Protein AF-A0A7Y2A211-F1 (afdb_monomer_lite)

Sequence (136 aa):
MKQYPAKILIAWGEAIKGNNKIEHWLMENGYRELIAFNFALANYNKARKWLVENNFPEWLACAQFIDHDQKAGEWLKTHKFDVLIRLAQMARRNKTAELWLQHHGQREFIVIGHLLADYVDQLEFDQGDIHRSPFK

Radius of gyration: 14.84 Å; chains: 1; bounding box: 35×34×46 Å

Secondary structure (DSSP, 8-state):
-----HHHHHHHHHHHTT-HHHHHHHHHTT-HHHHHHHHHHTT-HHHHHHHHHTT-HHHHHHHHHHTT-HHHHHHHHHTT-HHHHHHHHHHTT-HHHHHHHHHTT-HHHHHHHHHHHHHHHHHHHHHHHHTT----

Foldseek 3Di:
DDDDDLVLLVLLLVVLVPPVVSLVVCCVVPNVLSNLLSVVLLVPVVSLVVCVVVVNVLSNLLSVVLVVPVVSLVVCVVVVVLLSNLLSCLLVVNPVSLVVCVVVVVVSSNSSSPSSVVSSVVSVVVVVVVVVDDDD

pLDDT: mean 93.29, std 10.9, range [40.94, 98.44]

Structure (mmCIF, N/CA/C/O backbone):
data_AF-A0A7Y2A211-F1
#
_entry.id   AF-A0A7Y2A211-F1
#
loop_
_atom_site.group_PDB
_atom_site.id
_atom_site.type_symbol
_atom_site.label_atom_id
_atom_site.label_alt_id
_atom_site.label_comp_id
_atom_site.label_asym_id
_atom_site.label_entity_id
_atom_site.label_seq_id
_atom_site.pdbx_PDB_ins_code
_atom_site.Cartn_x
_atom_site.Cartn_y
_atom_site.Cartn_z
_atom_site.occupancy
_atom_site.B_iso_or_equiv
_atom_site.auth_seq_id
_atom_site.auth_comp_id
_atom_site.auth_asym_id
_atom_site.auth_atom_id
_atom_site.pdbx_PDB_model_num
ATOM 1 N N . MET A 1 1 ? 0.247 9.972 7.346 1.00 76.88 1 MET A N 1
ATOM 2 C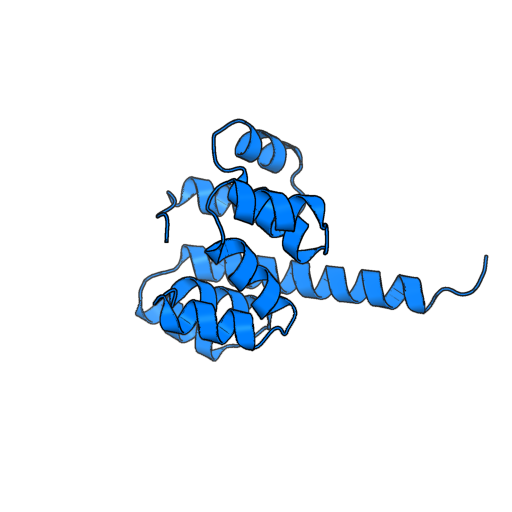 CA . MET A 1 1 ? -0.604 8.870 6.844 1.00 76.88 1 MET A CA 1
ATOM 3 C C . MET A 1 1 ? -1.712 8.618 7.851 1.00 76.88 1 MET A C 1
ATOM 5 O O . MET A 1 1 ? -1.427 8.666 9.046 1.00 76.88 1 MET A O 1
ATOM 9 N N . LYS A 1 2 ? -2.944 8.366 7.393 1.00 84.12 2 LYS A N 1
ATOM 10 C CA . LYS A 1 2 ? -4.052 7.927 8.256 1.00 84.12 2 LYS A CA 1
ATOM 11 C C . LYS A 1 2 ? -3.648 6.660 9.020 1.00 84.12 2 LYS A C 1
ATOM 13 O O . LYS A 1 2 ? -3.066 5.748 8.435 1.00 84.12 2 LYS A O 1
ATOM 18 N N . GLN A 1 3 ? -3.929 6.619 10.320 1.00 87.75 3 GLN A N 1
ATOM 19 C CA . GLN A 1 3 ? -3.758 5.404 11.116 1.00 87.75 3 GLN A CA 1
ATOM 20 C C . GLN A 1 3 ? -5.011 4.543 10.984 1.00 87.75 3 GLN A C 1
ATOM 22 O O . GLN A 1 3 ? -6.130 5.046 11.105 1.00 87.75 3 GLN A O 1
ATOM 27 N N . TYR A 1 4 ? -4.820 3.249 10.747 1.00 92.69 4 TYR A N 1
ATOM 28 C CA . TYR A 1 4 ? -5.913 2.293 10.626 1.00 92.69 4 TYR A CA 1
ATOM 29 C C . TYR A 1 4 ? -5.932 1.373 11.843 1.00 92.69 4 TYR A C 1
ATOM 31 O O . TYR A 1 4 ? -4.875 0.901 12.262 1.00 92.69 4 TYR A O 1
ATOM 39 N N . PRO A 1 5 ? -7.113 1.066 12.401 1.00 94.75 5 PRO A N 1
ATOM 40 C CA . PRO A 1 5 ? -7.232 0.008 13.393 1.00 94.75 5 PRO A CA 1
ATOM 41 C C . PRO A 1 5 ? -6.773 -1.334 12.809 1.00 94.75 5 PRO A C 1
ATOM 43 O O . PRO A 1 5 ? -7.087 -1.639 11.658 1.00 94.75 5 PRO A O 1
ATOM 46 N N . ALA A 1 6 ? -6.129 -2.182 13.615 1.00 93.31 6 ALA A N 1
ATOM 47 C CA . ALA A 1 6 ? -5.627 -3.486 13.165 1.00 93.31 6 ALA A CA 1
ATOM 48 C C . ALA A 1 6 ? -6.703 -4.345 12.470 1.00 93.31 6 ALA A C 1
ATOM 50 O O . ALA A 1 6 ? -6.454 -4.922 11.417 1.00 93.31 6 ALA A O 1
ATOM 51 N N . LYS A 1 7 ? -7.942 -4.346 12.985 1.00 95.69 7 LYS A N 1
ATOM 52 C CA . LYS A 1 7 ? -9.085 -5.044 12.362 1.00 95.69 7 LYS A CA 1
ATOM 53 C C . LYS A 1 7 ? -9.371 -4.600 10.921 1.00 95.69 7 LYS A C 1
ATOM 55 O O . LYS A 1 7 ? -9.806 -5.412 10.114 1.00 95.69 7 LYS A O 1
ATOM 60 N N . ILE A 1 8 ? -9.123 -3.329 10.600 1.00 97.62 8 ILE A N 1
ATOM 61 C CA . ILE A 1 8 ? -9.325 -2.780 9.256 1.00 97.62 8 ILE A CA 1
ATOM 62 C C . ILE A 1 8 ? -8.201 -3.224 8.328 1.00 97.62 8 ILE A C 1
ATOM 64 O O . ILE A 1 8 ? -8.474 -3.586 7.192 1.00 97.62 8 ILE A O 1
ATOM 68 N N . LEU A 1 9 ? -6.960 -3.266 8.816 1.00 96.06 9 LEU A N 1
ATOM 69 C CA . LEU A 1 9 ? -5.837 -3.798 8.042 1.00 96.06 9 LEU A CA 1
ATOM 70 C C . LEU A 1 9 ? -6.004 -5.301 7.775 1.00 96.06 9 LEU A C 1
ATOM 72 O O . LEU A 1 9 ? -5.751 -5.749 6.666 1.00 96.06 9 LEU A O 1
ATOM 76 N N . ILE A 1 10 ? -6.524 -6.067 8.738 1.00 96.06 10 ILE A N 1
ATOM 77 C CA . ILE A 1 10 ? -6.876 -7.483 8.534 1.00 96.06 10 ILE A CA 1
ATOM 78 C C . ILE A 1 10 ? -7.971 -7.624 7.469 1.00 96.06 10 ILE A C 1
ATOM 80 O O . ILE A 1 10 ? -7.826 -8.414 6.540 1.00 96.06 10 ILE A O 1
ATOM 84 N N . ALA A 1 11 ? -9.048 -6.838 7.573 1.00 97.75 11 ALA A N 1
ATOM 85 C CA . ALA A 1 11 ? -10.115 -6.835 6.575 1.00 97.75 11 ALA A CA 1
ATOM 86 C C . ALA A 1 11 ? -9.586 -6.460 5.181 1.00 97.75 11 ALA A C 1
ATOM 88 O O . ALA A 1 11 ? -9.941 -7.083 4.185 1.00 97.75 11 ALA A O 1
ATOM 89 N N . TRP A 1 12 ? -8.690 -5.479 5.099 1.00 98.44 12 TRP A N 1
ATOM 90 C CA . TRP A 1 12 ? -8.067 -5.104 3.837 1.00 98.44 12 TRP A CA 1
ATOM 91 C C . TRP A 1 12 ? -7.185 -6.223 3.274 1.00 98.44 12 TRP A C 1
ATOM 93 O O . TRP A 1 12 ? -7.254 -6.492 2.079 1.00 98.44 12 TRP A O 1
ATOM 103 N N . GLY A 1 13 ? -6.450 -6.945 4.123 1.00 97.69 13 GLY A N 1
ATOM 104 C CA . GLY A 1 13 ? -5.733 -8.157 3.728 1.00 97.69 13 GLY A CA 1
ATOM 105 C C . GLY A 1 13 ? -6.646 -9.216 3.099 1.00 97.69 13 GLY A C 1
ATOM 106 O O . GLY A 1 13 ? -6.310 -9.789 2.065 1.00 97.69 13 GLY A O 1
ATOM 107 N N . GLU A 1 14 ? -7.838 -9.432 3.658 1.00 97.94 14 GLU A N 1
ATOM 108 C CA . GLU A 1 14 ? -8.838 -10.328 3.062 1.00 97.94 14 GLU A CA 1
ATOM 109 C C . GLU A 1 14 ? -9.358 -9.813 1.712 1.00 97.94 14 GLU A C 1
ATOM 111 O O . GLU A 1 14 ? -9.549 -10.602 0.788 1.00 97.94 14 GLU A O 1
ATOM 116 N N . ALA A 1 15 ? -9.540 -8.499 1.561 1.00 97.81 15 ALA A N 1
ATOM 117 C CA . ALA A 1 15 ? -9.917 -7.904 0.281 1.00 97.81 15 ALA A CA 1
ATOM 118 C C . ALA A 1 15 ? -8.811 -8.060 -0.781 1.00 97.81 15 ALA A C 1
ATOM 120 O O . ALA A 1 15 ? -9.118 -8.409 -1.914 1.00 97.81 15 ALA A O 1
ATOM 121 N N . ILE A 1 16 ? -7.530 -7.889 -0.421 1.00 97.69 16 ILE A N 1
ATOM 122 C CA . ILE A 1 16 ? -6.386 -8.139 -1.326 1.00 97.69 16 ILE A CA 1
ATOM 123 C C . ILE A 1 16 ? -6.396 -9.590 -1.832 1.00 97.69 16 ILE A C 1
ATOM 125 O O . ILE A 1 16 ? -6.125 -9.842 -3.001 1.00 97.69 16 ILE A O 1
ATOM 129 N N . LYS A 1 17 ? -6.784 -10.546 -0.980 1.00 96.50 17 LYS A N 1
ATOM 130 C CA . LYS A 1 17 ? -6.940 -11.965 -1.341 1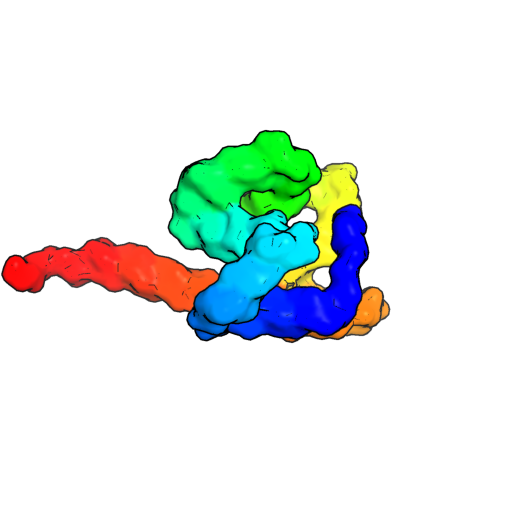.00 96.50 17 LYS A CA 1
ATOM 131 C C . LYS A 1 17 ? -8.194 -12.273 -2.180 1.00 96.50 17 LYS A C 1
ATOM 133 O O . LYS A 1 17 ? -8.469 -13.443 -2.438 1.00 96.50 17 LYS A O 1
ATOM 138 N N . GLY A 1 18 ? -8.979 -11.267 -2.572 1.00 94.88 18 GLY A N 1
ATOM 139 C CA . GLY A 1 18 ? -10.175 -11.429 -3.406 1.00 94.88 18 GLY A CA 1
ATOM 140 C C . GLY A 1 18 ? -11.480 -11.674 -2.638 1.00 94.88 18 GLY A C 1
ATOM 141 O O . GLY A 1 18 ? -12.452 -12.174 -3.207 1.00 94.88 18 GLY A O 1
ATOM 142 N N . ASN A 1 19 ? -11.550 -11.350 -1.341 1.00 97.62 19 ASN A N 1
ATOM 143 C CA . ASN A 1 19 ? -12.800 -11.455 -0.584 1.00 97.62 19 ASN A CA 1
ATOM 144 C C . ASN A 1 19 ? -13.752 -10.282 -0.891 1.00 97.62 19 ASN A C 1
ATOM 146 O O . ASN A 1 19 ? -13.810 -9.294 -0.155 1.00 97.62 19 ASN A O 1
ATOM 150 N N . ASN A 1 20 ? -14.564 -10.435 -1.940 1.00 95.94 20 ASN A N 1
ATOM 151 C CA . ASN A 1 20 ? -15.497 -9.406 -2.421 1.00 95.94 20 ASN A CA 1
ATOM 152 C C . ASN A 1 20 ? -16.501 -8.918 -1.360 1.00 95.94 20 ASN A C 1
ATOM 154 O O . ASN A 1 20 ? -16.927 -7.765 -1.393 1.00 95.94 20 ASN A O 1
ATOM 158 N N . LYS A 1 21 ? -16.892 -9.770 -0.398 1.00 97.81 21 LYS A N 1
ATOM 159 C CA . LYS A 1 21 ? -17.806 -9.359 0.685 1.00 97.81 21 LYS A CA 1
ATOM 160 C C . LYS A 1 21 ? -17.136 -8.356 1.620 1.00 97.81 21 LYS A C 1
ATOM 162 O O . LYS A 1 21 ? -17.757 -7.369 2.005 1.00 97.81 21 LYS A O 1
ATOM 167 N N . ILE A 1 22 ? -15.876 -8.607 1.976 1.00 98.06 22 ILE A N 1
ATOM 168 C CA . ILE A 1 22 ? -15.095 -7.708 2.831 1.00 98.06 22 ILE A CA 1
ATOM 169 C C . ILE A 1 22 ? -14.679 -6.453 2.066 1.00 98.06 22 ILE A C 1
ATOM 171 O O . ILE A 1 22 ? -14.734 -5.363 2.629 1.00 98.06 22 ILE A O 1
ATOM 175 N N . GLU A 1 23 ? -14.339 -6.582 0.784 1.00 97.19 23 GLU A N 1
ATOM 176 C CA . GLU A 1 23 ? -14.102 -5.435 -0.092 1.00 97.19 23 GLU A CA 1
ATOM 177 C C . GLU A 1 23 ? -15.305 -4.484 -0.094 1.00 97.19 23 GLU A C 1
ATOM 179 O O . GLU A 1 23 ? -15.167 -3.295 0.202 1.00 97.19 23 GLU A O 1
ATOM 184 N N . HIS A 1 24 ? -16.502 -5.018 -0.355 1.00 97.44 24 HIS A N 1
ATOM 185 C CA . HIS A 1 24 ? -17.733 -4.237 -0.344 1.00 97.44 24 HIS A CA 1
ATOM 186 C C . HIS A 1 24 ? -17.983 -3.592 1.021 1.00 97.44 24 HIS A C 1
ATOM 188 O O . HIS A 1 24 ? -18.218 -2.387 1.104 1.00 97.44 24 HIS A O 1
ATOM 194 N N . TRP A 1 25 ? -17.822 -4.364 2.099 1.00 98.12 25 TRP A N 1
ATOM 195 C CA . TRP A 1 25 ? -17.961 -3.849 3.456 1.00 98.12 25 TRP A CA 1
ATOM 196 C C . TRP A 1 25 ? -17.002 -2.678 3.733 1.00 98.12 25 TRP A C 1
ATOM 198 O O . TRP A 1 25 ? -17.424 -1.657 4.273 1.00 98.12 25 TRP A O 1
ATOM 208 N N . LEU A 1 26 ? -15.733 -2.759 3.317 1.00 98.00 26 LEU A N 1
ATOM 209 C CA . LEU A 1 26 ? -14.763 -1.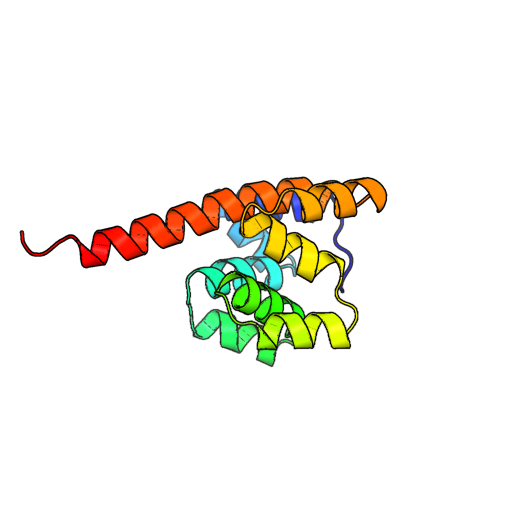665 3.473 1.00 98.00 26 LEU A CA 1
ATOM 210 C C . LEU A 1 26 ? -15.174 -0.407 2.693 1.00 98.00 26 LEU A C 1
ATOM 212 O O . LEU A 1 26 ? -15.026 0.707 3.204 1.00 98.00 26 LEU A O 1
ATOM 216 N N . MET A 1 27 ? -15.726 -0.568 1.486 1.00 95.94 27 MET A N 1
ATOM 217 C CA . MET A 1 27 ? -16.215 0.552 0.673 1.00 95.94 27 MET A CA 1
ATOM 218 C C . MET A 1 27 ? -17.416 1.274 1.294 1.00 95.94 27 MET A C 1
ATOM 220 O O . MET A 1 27 ? -17.523 2.495 1.144 1.00 95.94 27 MET A O 1
ATOM 224 N N . GLU A 1 28 ? -18.305 0.543 1.968 1.00 96.81 28 GLU A N 1
ATOM 225 C CA . GLU A 1 28 ? -19.489 1.093 2.643 1.00 96.81 28 GLU A CA 1
ATOM 226 C C . GLU A 1 28 ? -19.164 1.699 4.016 1.00 96.81 28 GLU A C 1
ATOM 228 O O . GLU A 1 28 ? -19.855 2.608 4.469 1.00 96.81 28 GLU A O 1
ATOM 233 N N . ASN A 1 29 ? -18.082 1.250 4.663 1.00 96.38 29 ASN A N 1
ATOM 234 C CA . ASN A 1 29 ? -17.723 1.639 6.033 1.00 96.38 29 ASN A CA 1
ATOM 235 C C . ASN A 1 29 ? -16.585 2.677 6.115 1.00 96.38 29 ASN A C 1
ATOM 237 O O . ASN A 1 29 ? -15.942 2.817 7.154 1.00 96.38 29 ASN A O 1
ATOM 241 N N . GLY A 1 30 ? -16.336 3.436 5.041 1.00 95.00 30 GLY A N 1
ATOM 242 C CA . GLY A 1 30 ? -15.412 4.580 5.070 1.00 95.00 30 GLY A CA 1
ATOM 243 C C . GLY A 1 30 ? -13.926 4.233 4.915 1.00 95.00 30 GLY A C 1
ATOM 244 O O . GLY A 1 30 ? -13.072 5.010 5.348 1.00 95.00 30 GLY A O 1
ATOM 245 N N . TYR A 1 31 ? -13.625 3.086 4.297 1.00 97.19 31 TYR A N 1
ATOM 246 C CA . TYR A 1 31 ? -12.267 2.629 3.970 1.00 97.19 31 TYR A CA 1
ATOM 247 C C . TYR A 1 31 ? -12.082 2.411 2.462 1.00 97.19 31 TYR A C 1
ATOM 249 O O . TYR A 1 31 ? -11.328 1.539 2.020 1.00 97.19 31 TYR A O 1
ATOM 257 N N . ARG A 1 32 ? -12.807 3.191 1.650 1.00 97.12 32 ARG A N 1
ATOM 258 C CA . ARG A 1 32 ? -12.811 3.075 0.186 1.00 97.12 32 ARG A CA 1
ATOM 259 C C . ARG A 1 32 ? -11.433 3.334 -0.422 1.00 97.12 32 ARG A C 1
ATOM 261 O O . ARG A 1 32 ? -11.125 2.756 -1.455 1.00 97.12 32 ARG A O 1
ATOM 268 N N . GLU A 1 33 ? -10.595 4.142 0.218 1.00 97.31 33 GLU A N 1
ATOM 269 C CA . GLU A 1 33 ? -9.222 4.416 -0.203 1.00 97.31 33 GLU A CA 1
ATOM 270 C C . GLU A 1 33 ? -8.352 3.156 -0.281 1.00 97.31 33 GLU A C 1
ATOM 272 O O . GLU A 1 33 ? -7.551 3.035 -1.205 1.00 97.31 33 GLU A O 1
ATOM 277 N N . LEU A 1 34 ? -8.561 2.185 0.615 1.00 97.69 34 LEU A N 1
ATOM 278 C CA . LEU A 1 34 ? -7.822 0.917 0.614 1.00 97.69 34 LEU A CA 1
ATOM 279 C C . LEU A 1 34 ? -8.207 0.051 -0.591 1.00 97.69 34 LEU A C 1
ATOM 281 O O . LEU A 1 34 ? -7.366 -0.599 -1.207 1.00 97.69 34 LEU A O 1
ATOM 285 N N . ILE A 1 35 ? -9.484 0.089 -0.971 1.00 97.94 35 ILE A N 1
ATOM 286 C CA . ILE A 1 35 ? -9.988 -0.638 -2.137 1.00 97.94 35 ILE A CA 1
ATOM 287 C C . ILE A 1 35 ? -9.601 0.081 -3.434 1.00 97.94 35 ILE A C 1
ATOM 289 O O . ILE A 1 35 ? -9.141 -0.545 -4.387 1.00 97.94 35 ILE A O 1
ATOM 293 N N . ALA A 1 36 ? -9.696 1.411 -3.461 1.00 98.06 36 ALA A N 1
ATOM 294 C CA . ALA A 1 36 ? -9.225 2.216 -4.581 1.00 98.06 36 ALA A CA 1
ATOM 295 C C . ALA A 1 36 ? -7.721 2.021 -4.825 1.00 98.06 36 ALA A C 1
ATOM 297 O O . ALA A 1 36 ? -7.296 1.995 -5.976 1.00 98.06 36 ALA A O 1
ATOM 298 N N . PHE A 1 37 ? -6.922 1.821 -3.775 1.00 98.19 37 PHE A N 1
ATOM 299 C CA . PHE A 1 37 ? -5.518 1.441 -3.900 1.00 98.19 37 PHE A CA 1
ATOM 300 C C . PHE A 1 37 ? -5.332 0.081 -4.597 1.00 98.19 37 PHE A C 1
ATOM 302 O O . PHE A 1 37 ? -4.559 0.004 -5.553 1.00 98.19 37 PHE A O 1
ATOM 309 N N . ASN A 1 38 ? -6.075 -0.964 -4.204 1.00 97.50 38 ASN A N 1
ATOM 310 C CA . ASN A 1 38 ? -6.009 -2.280 -4.863 1.00 97.50 38 ASN A CA 1
ATOM 311 C C . ASN A 1 38 ? -6.325 -2.183 -6.368 1.00 97.50 38 ASN A C 1
ATOM 313 O O . ASN A 1 38 ? -5.639 -2.783 -7.198 1.00 97.50 38 ASN A O 1
ATOM 317 N N . PHE A 1 39 ? -7.327 -1.377 -6.735 1.00 96.69 39 PHE A N 1
ATOM 318 C CA . PHE A 1 39 ? -7.653 -1.103 -8.135 1.00 96.69 39 PHE A CA 1
ATOM 319 C C . PHE A 1 39 ? -6.606 -0.213 -8.830 1.00 96.69 39 PHE A C 1
ATOM 321 O O . PHE A 1 39 ? -6.328 -0.386 -10.015 1.00 96.69 39 PHE A O 1
ATOM 328 N N . ALA A 1 40 ? -5.988 0.736 -8.128 1.00 97.62 40 ALA A N 1
ATOM 329 C CA . ALA A 1 40 ? -4.926 1.565 -8.693 1.00 97.62 40 ALA A CA 1
ATOM 330 C C . ALA A 1 40 ? -3.679 0.743 -9.072 1.00 97.62 40 ALA A C 1
ATOM 332 O O . ALA A 1 40 ? -3.053 1.060 -10.090 1.00 97.62 40 ALA A O 1
ATOM 333 N N . LEU A 1 41 ? -3.365 -0.307 -8.297 1.00 96.12 41 LEU A N 1
ATOM 334 C CA . LEU A 1 41 ? -2.324 -1.297 -8.610 1.00 96.12 41 LEU A CA 1
ATOM 335 C C . LEU A 1 41 ? -2.641 -2.082 -9.884 1.00 96.12 41 LEU A C 1
ATOM 337 O O . LEU A 1 41 ? -1.779 -2.247 -10.736 1.00 96.12 41 LEU A O 1
ATOM 341 N N . ALA A 1 42 ? -3.898 -2.477 -10.070 1.00 94.19 42 ALA A N 1
ATOM 342 C CA . ALA A 1 42 ? -4.364 -3.137 -11.289 1.00 94.19 42 ALA A CA 1
ATOM 343 C C . ALA A 1 42 ? -4.600 -2.161 -12.468 1.00 94.19 42 ALA A C 1
ATOM 345 O O . ALA A 1 42 ? -5.368 -2.452 -13.381 1.00 94.19 42 ALA A O 1
ATOM 346 N N . ASN A 1 43 ? -3.955 -0.988 -12.460 1.00 92.38 43 ASN A N 1
ATOM 347 C CA . ASN A 1 43 ? -4.004 0.015 -13.530 1.00 92.38 43 ASN A CA 1
ATOM 348 C C . ASN A 1 43 ? -5.401 0.585 -13.858 1.00 92.38 43 ASN A C 1
ATOM 350 O O . ASN A 1 43 ? -5.609 1.184 -14.918 1.00 92.38 43 ASN A O 1
ATOM 354 N N . TYR A 1 44 ? -6.368 0.506 -12.938 1.00 95.88 44 TYR A N 1
ATOM 355 C CA . TYR A 1 44 ? -7.679 1.122 -13.148 1.00 95.88 44 TYR A CA 1
ATOM 356 C C . TYR A 1 44 ? -7.608 2.649 -12.990 1.00 95.88 44 TYR A C 1
ATOM 358 O O . TYR A 1 44 ? -7.661 3.197 -11.887 1.00 95.88 44 TYR A O 1
ATOM 366 N N . ASN A 1 45 ? -7.576 3.364 -14.119 1.00 95.62 45 ASN A N 1
ATOM 367 C CA . ASN A 1 45 ? -7.485 4.832 -14.167 1.00 95.62 45 ASN A CA 1
ATOM 368 C C . ASN A 1 45 ? -8.558 5.554 -13.336 1.00 95.62 45 ASN A C 1
ATOM 370 O O . ASN A 1 45 ? -8.277 6.584 -12.724 1.00 95.62 45 ASN A O 1
ATOM 374 N N . LYS A 1 46 ? -9.780 5.007 -13.271 1.00 97.31 46 LYS A N 1
ATOM 375 C CA . LYS A 1 46 ? -10.857 5.567 -12.437 1.00 97.31 46 LYS A CA 1
ATOM 376 C C . LYS A 1 46 ? -10.490 5.562 -10.951 1.00 97.31 46 LYS A C 1
ATOM 378 O O . LYS A 1 46 ? -10.768 6.540 -10.270 1.00 97.31 46 LYS A O 1
ATOM 383 N N . ALA A 1 47 ? -9.839 4.506 -10.467 1.00 97.69 47 ALA A N 1
ATOM 384 C CA . ALA A 1 47 ? -9.408 4.406 -9.077 1.00 97.69 47 ALA A CA 1
ATOM 385 C C . ALA A 1 47 ? -8.242 5.359 -8.778 1.00 97.69 47 ALA A C 1
ATOM 387 O O . ALA A 1 47 ? -8.278 6.076 -7.781 1.00 97.69 47 ALA A O 1
ATOM 388 N N . ARG A 1 48 ? -7.263 5.454 -9.692 1.00 97.81 48 ARG A N 1
ATOM 389 C CA . ARG A 1 48 ? -6.154 6.422 -9.594 1.00 97.81 48 ARG A CA 1
ATOM 390 C C . ARG A 1 48 ? -6.670 7.861 -9.497 1.00 97.81 48 ARG A C 1
ATOM 392 O O . ARG A 1 48 ? -6.259 8.611 -8.617 1.00 97.81 48 ARG A O 1
ATOM 399 N N . LYS A 1 49 ? -7.622 8.222 -10.363 1.00 97.81 49 LYS A N 1
ATOM 400 C CA . LYS A 1 49 ? -8.284 9.530 -10.339 1.00 97.81 49 LYS A CA 1
ATOM 401 C C . LYS A 1 49 ? -9.064 9.748 -9.038 1.00 97.81 49 LYS A C 1
ATOM 403 O O . LYS A 1 49 ? -8.906 10.792 -8.412 1.00 97.81 49 LYS A O 1
ATOM 408 N N . TRP A 1 50 ? -9.831 8.747 -8.600 1.00 98.12 50 TRP A N 1
ATOM 409 C CA . TRP A 1 50 ? -10.611 8.820 -7.363 1.00 98.12 50 TRP A CA 1
ATOM 410 C C . TRP A 1 50 ? -9.732 9.104 -6.137 1.00 98.12 50 TRP A C 1
ATOM 412 O O . TRP A 1 50 ? -10.101 9.945 -5.321 1.00 98.12 50 TRP A O 1
ATOM 422 N N . LEU A 1 51 ? -8.559 8.467 -6.027 1.00 98.00 51 LEU A N 1
ATOM 423 C CA . LEU A 1 51 ? -7.614 8.704 -4.928 1.00 98.00 51 LEU A CA 1
ATOM 424 C C . LEU A 1 51 ? -7.186 10.175 -4.845 1.00 98.00 51 LEU A C 1
ATOM 426 O O . LEU A 1 51 ? -7.188 10.748 -3.762 1.00 98.00 51 LEU A O 1
ATOM 430 N N . VAL A 1 52 ? -6.876 10.813 -5.974 1.00 96.94 52 VAL A N 1
ATOM 431 C CA . VAL A 1 52 ? -6.492 12.235 -5.995 1.00 96.94 52 VAL A CA 1
ATOM 432 C C . VAL A 1 52 ? -7.677 13.130 -5.648 1.00 96.94 52 VAL A C 1
ATOM 434 O O . VAL A 1 52 ? -7.557 14.000 -4.791 1.00 96.94 52 VAL A O 1
ATOM 437 N N . GLU A 1 53 ? -8.833 12.892 -6.270 1.00 97.75 53 GLU A N 1
ATOM 438 C CA . GLU A 1 53 ? -10.044 13.698 -6.056 1.00 97.75 53 GLU A CA 1
ATOM 439 C C . GLU A 1 53 ? -10.569 13.624 -4.615 1.00 97.75 53 GLU A C 1
ATOM 441 O O . GLU A 1 53 ? -11.249 14.541 -4.163 1.00 97.75 53 GLU A O 1
ATOM 446 N N . ASN A 1 54 ? -10.237 12.556 -3.884 1.00 96.69 54 ASN A N 1
ATOM 447 C CA . ASN A 1 54 ? -10.665 12.337 -2.501 1.00 96.69 54 ASN A CA 1
ATOM 448 C C . ASN A 1 54 ? -9.535 12.554 -1.478 1.00 96.69 54 ASN A C 1
ATOM 450 O O . ASN A 1 54 ? -9.659 12.110 -0.342 1.00 96.69 54 ASN A O 1
ATOM 454 N N . ASN A 1 55 ? -8.463 13.268 -1.846 1.00 96.00 55 ASN A N 1
ATOM 455 C CA . ASN A 1 55 ? -7.341 13.615 -0.961 1.00 96.00 55 ASN A CA 1
ATOM 456 C C . ASN A 1 55 ? -6.577 12.410 -0.378 1.00 96.00 55 ASN A C 1
ATOM 458 O O . ASN A 1 55 ? -6.147 12.435 0.773 1.00 96.00 55 ASN A O 1
ATOM 462 N N . PHE A 1 56 ? -6.344 11.390 -1.202 1.00 96.94 56 PHE A N 1
ATOM 463 C CA . PHE A 1 56 ? -5.477 10.244 -0.909 1.00 96.94 56 PHE A CA 1
ATOM 464 C C . PHE A 1 56 ? -4.280 10.129 -1.883 1.00 96.94 56 PHE A C 1
ATOM 466 O O . PHE A 1 56 ? -4.022 9.043 -2.421 1.00 96.94 56 PHE A O 1
ATOM 473 N N . PRO A 1 57 ? -3.533 11.220 -2.162 1.00 96.94 57 PRO A N 1
ATOM 474 C CA . PRO A 1 57 ? -2.406 11.182 -3.096 1.00 96.94 57 PRO A CA 1
ATOM 475 C C . PRO A 1 57 ? -1.270 10.264 -2.626 1.00 96.94 57 PRO A C 1
ATOM 477 O O . PRO A 1 57 ? -0.555 9.713 -3.457 1.00 96.94 57 PRO A O 1
ATOM 480 N N . GLU A 1 58 ? -1.111 10.045 -1.319 1.00 97.69 58 GLU A N 1
ATOM 481 C CA . GLU A 1 58 ? -0.088 9.156 -0.771 1.00 97.69 58 GLU A CA 1
ATOM 482 C C . GLU A 1 58 ? -0.321 7.688 -1.143 1.00 97.69 58 GLU A C 1
ATOM 484 O O . GLU A 1 58 ? 0.634 6.954 -1.396 1.00 97.69 58 GLU A O 1
ATOM 489 N N . TRP A 1 59 ? -1.585 7.269 -1.246 1.00 98.00 59 TRP A N 1
ATOM 490 C CA . TRP A 1 59 ? -1.940 5.925 -1.694 1.00 98.00 59 TRP A CA 1
ATOM 491 C C . TRP A 1 59 ? -1.687 5.757 -3.186 1.00 98.00 59 TRP A C 1
ATOM 493 O O . TRP A 1 59 ? -1.141 4.734 -3.598 1.00 98.00 59 TRP A O 1
ATOM 503 N N . LEU A 1 60 ? -2.004 6.776 -3.990 1.00 98.12 60 LEU A N 1
ATOM 504 C CA . LEU A 1 60 ? -1.661 6.759 -5.409 1.00 98.12 60 LEU A CA 1
ATOM 505 C C . LEU A 1 60 ? -0.142 6.694 -5.607 1.00 98.12 60 LEU A C 1
ATOM 507 O O . LEU A 1 60 ? 0.328 5.848 -6.362 1.00 98.12 60 LEU A O 1
ATOM 511 N N . ALA A 1 61 ? 0.622 7.529 -4.901 1.00 98.25 61 ALA A N 1
ATOM 512 C CA . ALA A 1 61 ? 2.078 7.536 -4.998 1.00 98.25 61 ALA A CA 1
ATOM 513 C C . ALA A 1 61 ? 2.688 6.195 -4.550 1.00 98.25 61 ALA A C 1
ATOM 515 O O . ALA A 1 61 ? 3.634 5.712 -5.163 1.00 98.25 61 ALA A O 1
ATOM 516 N N . CYS A 1 62 ? 2.117 5.546 -3.530 1.00 98.38 62 CYS A N 1
ATOM 517 C CA . CYS A 1 62 ? 2.499 4.188 -3.143 1.00 98.38 62 CYS A CA 1
ATOM 518 C C . CYS A 1 62 ? 2.251 3.181 -4.279 1.00 98.38 62 CYS A C 1
ATOM 520 O O . CYS A 1 62 ? 3.160 2.437 -4.639 1.00 98.38 62 CYS A O 1
ATOM 522 N N . ALA A 1 63 ? 1.062 3.198 -4.893 1.00 98.19 63 ALA A N 1
ATOM 523 C CA . ALA A 1 63 ? 0.727 2.297 -5.998 1.00 98.19 63 ALA A CA 1
ATOM 524 C C . ALA A 1 63 ? 1.625 2.530 -7.225 1.00 98.19 63 ALA A C 1
ATOM 526 O O . ALA A 1 63 ? 2.101 1.576 -7.829 1.00 98.19 63 ALA A O 1
ATOM 527 N N . GLN A 1 64 ? 1.907 3.789 -7.560 1.00 97.88 64 GLN A N 1
ATOM 528 C CA . GLN A 1 64 ? 2.808 4.158 -8.653 1.00 97.88 64 GLN A CA 1
ATOM 529 C C . GLN A 1 64 ? 4.256 3.760 -8.365 1.00 97.88 64 GLN A C 1
ATOM 531 O O . GLN A 1 64 ? 4.952 3.292 -9.258 1.00 97.88 64 GLN A O 1
ATOM 536 N N . PHE A 1 65 ? 4.716 3.900 -7.120 1.00 98.38 65 PHE A N 1
ATOM 537 C CA . PHE A 1 65 ? 6.059 3.468 -6.752 1.00 98.38 65 PHE A CA 1
ATOM 538 C C . PHE A 1 65 ? 6.201 1.942 -6.794 1.00 98.38 65 PHE A C 1
ATOM 540 O O . PHE A 1 65 ? 7.244 1.438 -7.213 1.00 98.38 65 PHE A O 1
ATOM 547 N N . ILE A 1 66 ? 5.144 1.204 -6.425 1.00 97.75 66 ILE A N 1
ATOM 548 C CA . ILE A 1 66 ? 5.057 -0.233 -6.702 1.00 97.75 66 ILE A CA 1
ATOM 549 C C . ILE A 1 66 ? 5.171 -0.443 -8.213 1.00 97.75 66 ILE A C 1
ATOM 551 O O . ILE A 1 66 ? 6.045 -1.180 -8.633 1.00 97.75 66 ILE A O 1
ATOM 555 N N . ASP A 1 67 ? 4.422 0.275 -9.043 1.00 94.25 67 ASP A N 1
ATOM 556 C CA . ASP A 1 67 ? 4.488 0.255 -10.518 1.00 94.25 67 ASP A CA 1
ATOM 557 C C . ASP A 1 67 ? 5.760 0.921 -11.118 1.00 94.25 67 ASP A C 1
ATOM 559 O O . ASP A 1 67 ? 5.744 1.511 -12.194 1.00 94.25 67 ASP A O 1
ATOM 563 N N . HIS A 1 68 ? 6.889 0.850 -10.402 1.00 94.25 68 HIS A N 1
ATOM 564 C CA . HIS A 1 68 ? 8.226 1.312 -10.798 1.00 94.25 68 HIS A CA 1
ATOM 565 C C . HIS A 1 68 ? 8.402 2.822 -11.054 1.00 94.25 68 HIS A C 1
ATOM 567 O O . HIS A 1 68 ? 9.476 3.239 -11.502 1.00 94.25 68 HIS A O 1
ATOM 573 N N . ASP A 1 69 ? 7.435 3.670 -10.695 1.00 96.38 69 ASP A N 1
ATOM 574 C CA . ASP A 1 69 ? 7.582 5.125 -10.776 1.00 96.38 69 ASP A CA 1
ATOM 575 C C . ASP A 1 69 ? 8.479 5.658 -9.645 1.00 96.38 69 ASP A C 1
ATOM 577 O O . ASP A 1 69 ? 8.052 5.899 -8.511 1.00 96.38 69 ASP A O 1
ATOM 581 N N . GLN A 1 70 ? 9.755 5.883 -9.964 1.00 96.50 70 GLN A N 1
ATOM 582 C CA . GLN A 1 70 ? 10.727 6.417 -9.007 1.00 96.50 70 GLN A CA 1
ATOM 583 C C . GLN A 1 70 ? 10.362 7.822 -8.510 1.00 96.50 70 GLN A C 1
ATOM 585 O O . GLN A 1 70 ? 10.632 8.139 -7.351 1.00 96.50 70 GLN A O 1
ATOM 590 N N . LYS A 1 71 ? 9.691 8.646 -9.329 1.00 97.88 71 LYS A N 1
ATOM 591 C CA . LYS A 1 71 ? 9.273 9.995 -8.915 1.00 97.88 71 LYS A CA 1
ATOM 592 C C . LYS A 1 71 ? 8.213 9.922 -7.824 1.00 97.88 71 LYS A C 1
ATOM 594 O O . LYS A 1 71 ? 8.219 10.739 -6.904 1.00 97.88 71 LYS A O 1
ATOM 599 N N . ALA A 1 72 ? 7.333 8.924 -7.881 1.00 98.12 72 ALA A N 1
ATOM 600 C CA . ALA A 1 72 ? 6.362 8.676 -6.822 1.00 98.12 72 ALA A CA 1
ATOM 601 C C . ALA A 1 72 ? 7.054 8.277 -5.503 1.00 98.12 72 ALA A C 1
ATOM 603 O O . ALA A 1 72 ? 6.703 8.785 -4.436 1.00 98.12 72 ALA A O 1
ATOM 604 N N . GLY A 1 73 ? 8.107 7.454 -5.572 1.00 98.19 73 GLY A N 1
ATOM 605 C CA . GLY A 1 73 ? 8.952 7.130 -4.417 1.00 98.19 73 GLY A CA 1
ATOM 606 C C . GLY A 1 73 ? 9.661 8.355 -3.818 1.00 98.19 73 GLY A C 1
ATOM 607 O O . GLY A 1 73 ? 9.675 8.542 -2.598 1.00 98.19 73 GLY A O 1
ATOM 608 N N . GLU A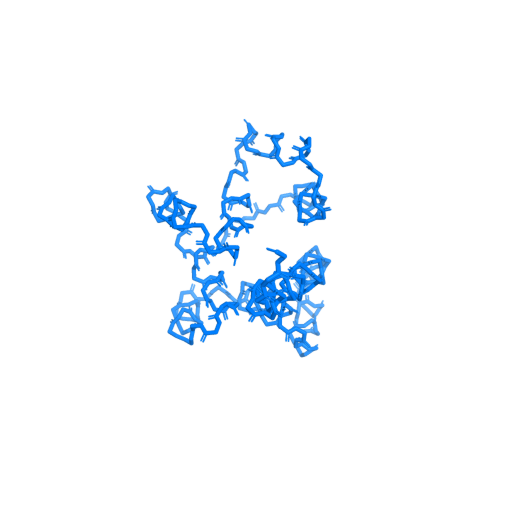 1 74 ? 10.203 9.237 -4.660 1.00 98.19 74 GLU A N 1
ATOM 609 C CA . GLU A 1 74 ? 10.810 10.509 -4.239 1.00 98.19 74 GLU A CA 1
ATOM 610 C C . GLU A 1 74 ? 9.790 11.455 -3.591 1.00 98.19 74 GLU A C 1
ATOM 612 O O . GLU A 1 74 ? 10.081 12.093 -2.570 1.00 98.19 74 GLU A O 1
ATOM 617 N N . TRP A 1 75 ? 8.575 11.511 -4.140 1.00 98.38 75 TRP A N 1
ATOM 618 C CA . TRP A 1 75 ? 7.475 12.282 -3.573 1.00 98.38 75 TRP A CA 1
ATOM 619 C C . TRP A 1 75 ? 7.111 11.772 -2.176 1.00 98.38 75 TRP A C 1
ATOM 621 O O . TRP A 1 75 ? 7.043 12.568 -1.234 1.00 98.38 75 TRP A O 1
ATOM 631 N N . LEU A 1 76 ? 6.968 10.451 -2.005 1.00 98.25 76 LEU A N 1
ATOM 632 C CA . LEU A 1 76 ? 6.704 9.828 -0.704 1.00 98.25 76 LEU A CA 1
ATOM 633 C C . LEU A 1 76 ? 7.802 10.157 0.314 1.00 98.25 76 LEU A C 1
ATOM 635 O O . LEU A 1 76 ? 7.500 10.465 1.469 1.00 98.25 76 LEU A O 1
ATOM 639 N N . LYS A 1 77 ? 9.071 10.141 -0.112 1.00 97.88 77 LYS A N 1
ATOM 640 C CA . LYS A 1 77 ? 10.224 10.476 0.737 1.00 97.88 77 LYS A CA 1
ATOM 641 C C . LYS A 1 77 ? 10.189 11.936 1.181 1.00 97.88 77 LYS A C 1
ATOM 643 O O . LYS A 1 77 ? 10.367 12.223 2.362 1.00 97.88 77 LYS A O 1
ATOM 648 N N . THR A 1 78 ? 9.912 12.849 0.253 1.00 98.06 78 THR A N 1
ATOM 649 C CA . THR A 1 78 ? 9.802 14.291 0.529 1.00 98.06 78 THR A CA 1
ATOM 650 C C . THR A 1 78 ? 8.705 14.585 1.553 1.00 98.06 78 THR A C 1
ATOM 652 O O . THR A 1 78 ? 8.884 15.420 2.438 1.00 98.06 78 THR A O 1
ATOM 655 N N . HIS A 1 79 ? 7.603 13.836 1.493 1.00 96.81 79 HIS A N 1
ATOM 656 C CA . HIS A 1 79 ? 6.465 13.976 2.403 1.00 96.81 79 HIS A CA 1
ATOM 657 C C . HIS A 1 79 ? 6.536 13.059 3.638 1.00 96.81 79 HIS A C 1
ATOM 659 O O . HIS A 1 79 ? 5.590 13.021 4.424 1.00 96.81 79 HIS A O 1
ATOM 665 N N . LYS A 1 80 ? 7.663 12.361 3.852 1.00 96.44 80 LYS A N 1
ATOM 666 C CA . LYS A 1 80 ? 7.934 11.519 5.033 1.00 96.44 80 LYS A CA 1
ATOM 667 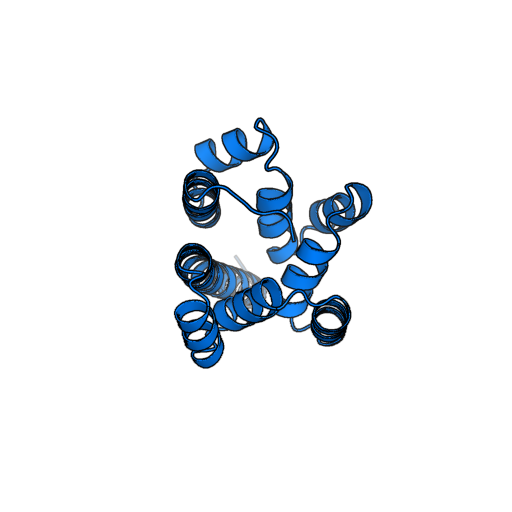C C . LYS A 1 80 ? 6.935 10.368 5.222 1.00 96.44 80 LYS A C 1
ATOM 669 O O . LYS A 1 80 ? 6.546 10.030 6.339 1.00 96.44 80 LYS A O 1
ATOM 674 N N . PHE A 1 81 ? 6.513 9.741 4.126 1.00 97.06 81 PHE A N 1
ATOM 675 C CA . PHE A 1 81 ? 5.663 8.548 4.150 1.00 97.06 81 PHE A CA 1
ATOM 676 C C . PHE A 1 81 ? 6.489 7.254 4.234 1.00 97.06 81 PHE A C 1
ATOM 678 O O . PHE A 1 81 ? 6.337 6.354 3.409 1.00 97.06 81 PHE A O 1
ATOM 685 N N . ASP A 1 82 ? 7.358 7.137 5.242 1.00 96.56 82 ASP A N 1
ATOM 686 C CA . ASP A 1 82 ? 8.315 6.025 5.354 1.00 96.56 82 ASP A CA 1
ATOM 687 C C . ASP A 1 82 ? 7.641 4.646 5.365 1.00 96.56 82 ASP A C 1
ATOM 689 O O . ASP A 1 82 ? 8.102 3.728 4.690 1.00 96.56 82 ASP A O 1
ATOM 693 N N . VAL A 1 83 ? 6.503 4.507 6.054 1.00 96.44 83 VAL A N 1
ATOM 694 C CA . VAL A 1 83 ? 5.742 3.245 6.084 1.00 96.44 83 VAL A CA 1
ATOM 695 C C . VAL A 1 83 ? 5.259 2.845 4.687 1.00 96.44 83 VAL A C 1
ATOM 697 O O . VAL A 1 83 ? 5.388 1.679 4.326 1.00 96.44 83 VAL A O 1
ATOM 700 N N . LEU A 1 84 ? 4.771 3.789 3.871 1.00 97.44 84 LEU A N 1
ATOM 701 C CA . LEU A 1 84 ? 4.310 3.496 2.505 1.00 97.44 84 LEU A CA 1
ATOM 702 C C . LEU A 1 84 ? 5.471 3.162 1.568 1.00 97.44 84 LEU A C 1
ATOM 704 O O . LEU A 1 84 ? 5.346 2.261 0.748 1.00 97.44 84 LEU A O 1
ATOM 708 N N . ILE A 1 85 ? 6.622 3.822 1.730 1.00 98.25 85 ILE A N 1
ATOM 709 C CA . ILE A 1 85 ? 7.842 3.468 0.988 1.00 98.25 85 ILE A CA 1
ATOM 710 C C . ILE A 1 85 ? 8.225 2.016 1.283 1.00 98.25 85 ILE A C 1
ATOM 712 O O . ILE A 1 85 ? 8.524 1.254 0.366 1.00 98.25 85 ILE A O 1
ATOM 716 N N . ARG A 1 86 ? 8.209 1.615 2.558 1.00 98.12 86 ARG A N 1
ATOM 717 C CA . ARG A 1 86 ? 8.561 0.251 2.973 1.00 98.12 86 ARG A CA 1
ATOM 718 C C . ARG A 1 86 ? 7.521 -0.766 2.529 1.00 98.12 86 ARG A C 1
ATOM 720 O O . ARG A 1 86 ? 7.899 -1.845 2.089 1.00 98.12 86 ARG A O 1
ATOM 727 N N . LEU A 1 87 ? 6.242 -0.405 2.572 1.00 97.75 87 LEU A N 1
ATOM 728 C CA . LEU A 1 87 ? 5.159 -1.236 2.059 1.00 97.75 87 LEU A CA 1
ATOM 729 C C . LEU A 1 87 ? 5.317 -1.492 0.554 1.00 97.75 87 LEU A C 1
ATOM 731 O O . LEU A 1 87 ? 5.266 -2.640 0.125 1.00 97.75 87 LEU A O 1
ATOM 735 N N . ALA A 1 88 ? 5.593 -0.447 -0.230 1.00 98.19 88 ALA A N 1
ATOM 736 C CA . ALA A 1 88 ? 5.843 -0.565 -1.664 1.00 98.19 88 ALA A CA 1
ATOM 737 C C . ALA A 1 88 ? 7.075 -1.429 -1.972 1.00 98.19 88 ALA A C 1
ATOM 739 O O . ALA A 1 88 ? 7.048 -2.288 -2.849 1.00 98.19 88 ALA A O 1
ATOM 740 N N . GLN A 1 89 ? 8.152 -1.252 -1.205 1.00 98.12 89 GLN A N 1
ATOM 741 C CA . GLN A 1 89 ? 9.352 -2.081 -1.313 1.00 98.12 89 GLN A CA 1
ATOM 742 C C . GLN A 1 89 ? 9.073 -3.550 -0.958 1.00 98.12 89 GLN A C 1
ATOM 744 O O . GLN A 1 89 ? 9.572 -4.443 -1.641 1.00 98.12 89 GLN A O 1
ATOM 749 N N . MET A 1 90 ? 8.267 -3.820 0.073 1.00 97.44 90 MET A N 1
ATOM 750 C CA . MET A 1 90 ? 7.842 -5.178 0.425 1.00 97.44 90 MET A CA 1
ATOM 751 C C . MET A 1 90 ? 6.980 -5.818 -0.661 1.00 97.44 90 MET A C 1
ATOM 753 O O . MET A 1 90 ? 7.226 -6.973 -1.000 1.00 97.44 90 MET A O 1
ATOM 757 N N . ALA A 1 91 ? 6.050 -5.066 -1.258 1.00 97.44 91 ALA A N 1
ATOM 758 C CA . ALA A 1 91 ? 5.272 -5.526 -2.410 1.00 97.44 91 ALA A CA 1
ATOM 759 C C . ALA A 1 91 ? 6.172 -5.901 -3.607 1.00 97.44 91 ALA A C 1
ATOM 761 O O . ALA A 1 91 ? 5.792 -6.700 -4.449 1.00 97.44 91 ALA A O 1
ATOM 762 N N . ARG A 1 92 ? 7.408 -5.383 -3.650 1.00 96.12 92 ARG A N 1
ATOM 763 C CA . ARG A 1 92 ? 8.473 -5.763 -4.595 1.00 96.12 92 ARG A CA 1
ATOM 764 C C . ARG A 1 92 ? 9.508 -6.727 -4.004 1.00 96.12 92 ARG A C 1
ATOM 766 O O . ARG A 1 92 ? 10.667 -6.731 -4.414 1.00 96.12 92 ARG A O 1
ATOM 773 N N . ARG A 1 93 ? 9.106 -7.530 -3.014 1.00 95.12 93 ARG A N 1
ATOM 774 C CA . ARG A 1 93 ? 9.907 -8.577 -2.348 1.00 95.12 93 ARG A CA 1
ATOM 775 C C . ARG A 1 93 ? 11.228 -8.078 -1.733 1.00 95.12 93 ARG A C 1
ATOM 777 O O . ARG A 1 93 ? 12.170 -8.852 -1.541 1.00 95.12 93 ARG A O 1
ATOM 784 N N . ASN A 1 94 ? 11.323 -6.798 -1.366 1.00 95.06 94 ASN A N 1
ATOM 785 C CA . ASN A 1 94 ? 12.518 -6.257 -0.720 1.00 95.06 94 ASN A CA 1
ATOM 786 C C . ASN A 1 94 ? 12.561 -6.613 0.777 1.00 95.06 94 ASN A C 1
ATOM 788 O O . ASN A 1 94 ? 11.926 -5.970 1.615 1.00 95.06 94 ASN A O 1
ATOM 792 N N . LYS A 1 95 ? 13.405 -7.587 1.127 1.00 89.94 95 LYS A N 1
ATOM 793 C CA . LYS A 1 95 ? 13.569 -8.083 2.505 1.00 89.94 95 LYS A CA 1
ATOM 794 C C . LYS A 1 95 ? 14.095 -7.040 3.499 1.00 89.94 95 LYS A C 1
ATOM 796 O O . LYS A 1 95 ? 13.829 -7.142 4.693 1.00 89.94 95 LYS A O 1
ATOM 801 N N . THR A 1 96 ? 14.827 -6.020 3.044 1.00 94.31 96 THR A N 1
ATOM 802 C CA . THR A 1 96 ? 15.342 -4.975 3.952 1.00 94.31 96 THR A CA 1
ATOM 803 C C . THR A 1 96 ? 14.234 -4.045 4.446 1.00 94.31 96 THR A C 1
ATOM 805 O O . THR A 1 96 ? 14.313 -3.524 5.560 1.00 94.31 96 THR A O 1
ATOM 808 N N . ALA A 1 97 ? 13.166 -3.883 3.659 1.00 95.50 97 ALA A N 1
ATOM 809 C CA . ALA A 1 97 ? 12.009 -3.089 4.051 1.00 95.50 97 ALA A CA 1
ATOM 810 C C . ALA A 1 97 ? 11.201 -3.755 5.172 1.00 95.50 97 ALA A C 1
ATOM 812 O O . ALA A 1 97 ? 10.749 -3.073 6.092 1.00 95.50 97 ALA A O 1
ATOM 813 N N . GLU A 1 98 ? 11.088 -5.084 5.135 1.00 93.69 98 GLU A N 1
ATOM 814 C CA . GLU A 1 98 ? 10.438 -5.867 6.185 1.00 93.69 98 GLU A CA 1
ATOM 815 C C . GLU A 1 98 ? 11.144 -5.696 7.536 1.00 93.69 98 GLU A C 1
ATOM 817 O O . GLU A 1 98 ? 10.496 -5.375 8.532 1.00 93.69 98 GLU A O 1
ATOM 822 N N . LEU A 1 99 ? 12.478 -5.815 7.567 1.00 94.50 99 LEU A N 1
ATOM 823 C CA . LEU A 1 99 ? 13.268 -5.600 8.786 1.00 94.50 99 LEU A CA 1
ATOM 824 C C . LEU A 1 99 ? 13.045 -4.200 9.368 1.00 94.50 99 LEU A C 1
ATOM 826 O O . LEU A 1 99 ? 12.870 -4.045 10.577 1.00 94.50 99 LEU A O 1
ATOM 830 N N . TRP A 1 100 ? 12.994 -3.174 8.513 1.00 96.56 100 TRP A N 1
ATOM 831 C CA . TRP A 1 100 ? 12.694 -1.817 8.961 1.00 96.56 100 TRP A CA 1
ATOM 832 C C . TRP A 1 100 ? 11.317 -1.747 9.638 1.00 96.56 100 TRP A C 1
ATOM 834 O O . TRP A 1 100 ? 11.212 -1.199 10.734 1.00 96.56 100 TRP A O 1
ATOM 844 N N . LEU A 1 101 ? 10.273 -2.337 9.044 1.00 94.25 101 LEU A N 1
ATOM 845 C CA . LEU A 1 101 ? 8.922 -2.341 9.622 1.00 94.25 101 LEU A CA 1
ATOM 846 C C . LEU A 1 101 ? 8.860 -3.109 10.948 1.00 94.25 101 LEU A C 1
ATOM 848 O O . LEU A 1 101 ? 8.193 -2.651 11.877 1.00 94.25 101 LEU A O 1
ATOM 852 N N . GLN A 1 102 ? 9.599 -4.217 11.073 1.00 93.50 102 GLN A N 1
ATOM 853 C CA . GLN A 1 102 ? 9.714 -4.975 12.324 1.00 93.50 102 GLN A CA 1
ATOM 854 C C . GLN A 1 102 ? 10.312 -4.114 13.441 1.00 93.50 102 GLN A C 1
ATOM 856 O O . GLN A 1 102 ? 9.726 -4.017 14.520 1.00 93.50 102 GLN A O 1
ATOM 861 N N . HIS A 1 103 ? 11.428 -3.432 13.164 1.00 94.62 103 HIS A N 1
ATOM 862 C CA . HIS A 1 103 ? 12.084 -2.542 14.126 1.00 94.62 103 HIS A CA 1
ATOM 863 C C . HIS A 1 103 ? 11.209 -1.354 14.553 1.00 94.62 103 HIS A C 1
ATOM 865 O O . HIS A 1 103 ? 11.359 -0.868 15.671 1.00 94.62 103 HIS A O 1
ATOM 871 N N . HIS A 1 104 ? 10.278 -0.912 13.702 1.00 93.75 104 HIS A N 1
ATOM 872 C CA . HIS A 1 104 ? 9.363 0.201 13.985 1.00 93.75 104 HIS A CA 1
ATOM 873 C C . HIS A 1 104 ? 7.971 -0.258 14.459 1.00 93.75 104 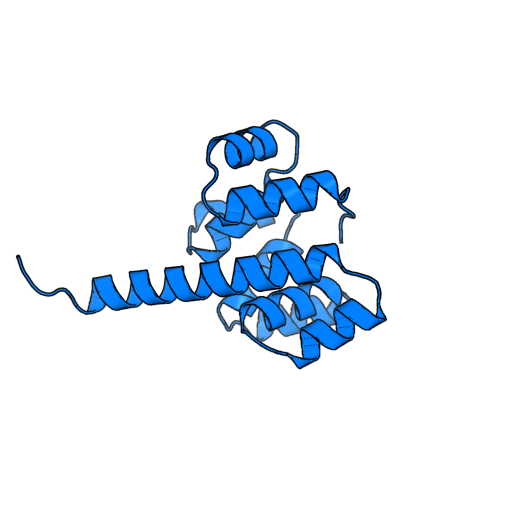HIS A C 1
ATOM 875 O O . HIS A 1 104 ? 7.050 0.555 14.541 1.00 93.75 104 HIS A O 1
ATOM 881 N N . GLY A 1 105 ? 7.798 -1.551 14.762 1.00 91.19 105 GLY A N 1
ATOM 882 C CA . GLY A 1 105 ? 6.561 -2.101 15.323 1.00 91.19 105 GLY A CA 1
ATOM 883 C C . GLY A 1 105 ? 5.364 -2.135 14.366 1.00 91.19 105 GLY A C 1
ATOM 884 O O . GLY A 1 105 ? 4.236 -2.283 14.821 1.00 91.19 105 GLY A O 1
ATOM 885 N N . GLN A 1 106 ? 5.583 -2.024 13.054 1.00 91.38 106 GLN A N 1
ATOM 886 C CA . GLN A 1 106 ? 4.533 -1.946 12.029 1.00 91.38 106 GLN A CA 1
ATOM 887 C C . GLN A 1 106 ? 4.086 -3.342 11.559 1.00 91.38 106 GLN A C 1
ATOM 889 O O . GLN A 1 106 ? 4.143 -3.665 10.371 1.00 91.38 106 GLN A O 1
ATOM 894 N N . ARG A 1 107 ? 3.692 -4.210 12.499 1.00 91.44 107 ARG A N 1
ATOM 895 C CA . ARG A 1 107 ? 3.454 -5.644 12.241 1.00 91.44 107 ARG A CA 1
ATOM 896 C C . ARG A 1 107 ? 2.346 -5.895 11.224 1.00 91.44 107 ARG A C 1
ATOM 898 O O . ARG A 1 107 ? 2.481 -6.762 10.369 1.00 91.44 107 ARG A O 1
ATOM 905 N N . GLU A 1 108 ? 1.274 -5.120 11.283 1.00 92.38 108 GLU A N 1
ATOM 906 C CA . GLU A 1 108 ? 0.146 -5.232 10.366 1.00 92.38 108 GLU A CA 1
ATOM 907 C C . GLU A 1 108 ? 0.570 -4.908 8.928 1.00 92.38 108 GLU A C 1
ATOM 909 O O . GLU A 1 108 ? 0.176 -5.606 7.999 1.00 92.38 108 GLU A O 1
ATOM 914 N N . PHE A 1 109 ? 1.442 -3.913 8.735 1.00 94.38 109 PHE A N 1
ATOM 915 C CA . PHE A 1 109 ? 1.965 -3.567 7.411 1.00 94.38 109 PHE A CA 1
ATOM 916 C C . PHE A 1 109 ? 2.930 -4.608 6.845 1.00 94.38 109 PHE A C 1
ATOM 918 O O . PHE A 1 109 ? 3.044 -4.705 5.628 1.00 94.38 109 PHE A O 1
ATOM 925 N N . ILE A 1 110 ? 3.575 -5.421 7.686 1.00 95.44 110 ILE A N 1
ATOM 926 C CA . ILE A 1 110 ? 4.356 -6.576 7.216 1.00 95.44 110 ILE A CA 1
ATOM 927 C C . ILE A 1 110 ? 3.421 -7.611 6.591 1.00 95.44 110 ILE A C 1
ATOM 929 O O . ILE A 1 110 ? 3.675 -8.078 5.484 1.00 95.44 110 ILE A O 1
ATOM 933 N N . VAL A 1 111 ? 2.316 -7.935 7.273 1.00 95.56 111 VAL A N 1
ATOM 934 C CA . VAL A 1 111 ? 1.312 -8.879 6.756 1.00 95.56 111 VAL A CA 1
ATOM 935 C C . VAL A 1 111 ? 0.731 -8.367 5.441 1.00 95.56 111 VAL A C 1
ATOM 937 O O . VAL A 1 111 ? 0.711 -9.102 4.457 1.00 95.56 111 VAL A O 1
ATOM 940 N N . ILE A 1 112 ? 0.327 -7.094 5.394 1.00 97.88 112 ILE A N 1
ATOM 941 C CA . ILE A 1 112 ? -0.157 -6.473 4.156 1.00 97.88 112 ILE A CA 1
ATOM 942 C C . ILE A 1 112 ? 0.920 -6.497 3.066 1.00 97.88 112 ILE A C 1
ATOM 944 O O . ILE A 1 112 ? 0.604 -6.805 1.925 1.00 97.88 112 ILE A O 1
ATOM 948 N N . GLY A 1 113 ? 2.180 -6.204 3.391 1.00 97.69 113 GLY A N 1
ATOM 949 C CA . GLY A 1 113 ? 3.277 -6.193 2.424 1.00 97.69 113 GLY A CA 1
ATOM 950 C C . GLY A 1 113 ? 3.473 -7.537 1.724 1.00 97.69 113 GLY A C 1
ATOM 951 O O . GLY A 1 113 ? 3.652 -7.559 0.509 1.00 97.69 113 GLY A O 1
ATOM 952 N N . HIS A 1 114 ? 3.375 -8.649 2.460 1.00 97.69 114 HIS A N 1
ATOM 953 C CA . HIS A 1 114 ? 3.429 -9.996 1.875 1.00 97.69 114 HIS A CA 1
ATOM 954 C C . HIS A 1 114 ? 2.232 -10.275 0.962 1.00 97.69 114 HIS A C 1
ATOM 956 O O . HIS A 1 114 ? 2.423 -10.726 -0.163 1.00 97.69 114 HIS A O 1
ATOM 962 N N . LEU A 1 115 ? 1.017 -9.930 1.403 1.00 98.19 115 LEU A N 1
ATOM 963 C CA . LEU A 1 115 ? -0.195 -10.098 0.592 1.00 98.19 115 LEU A CA 1
ATOM 964 C C . LEU A 1 115 ? -0.156 -9.260 -0.692 1.00 98.19 115 LEU A C 1
ATOM 966 O O . LEU A 1 115 ? -0.566 -9.728 -1.750 1.00 98.19 115 LEU A O 1
ATOM 970 N N . LEU A 1 116 ? 0.352 -8.028 -0.613 1.00 98.25 116 LEU A N 1
ATOM 971 C CA . LEU A 1 116 ? 0.528 -7.172 -1.781 1.00 98.25 116 LEU A CA 1
ATOM 972 C C . LEU A 1 116 ? 1.585 -7.718 -2.734 1.00 98.25 116 LEU A C 1
ATOM 974 O O . LEU A 1 116 ? 1.407 -7.584 -3.937 1.00 98.25 116 LEU A O 1
ATOM 978 N N . ALA A 1 117 ? 2.657 -8.327 -2.227 1.00 97.94 117 ALA A N 1
ATOM 979 C CA . ALA A 1 117 ? 3.658 -8.945 -3.085 1.00 97.94 117 ALA A CA 1
ATOM 980 C C . ALA A 1 117 ? 3.061 -10.106 -3.891 1.00 97.94 117 ALA A C 1
ATOM 982 O O . ALA A 1 117 ? 3.238 -10.158 -5.102 1.00 97.94 117 ALA A O 1
ATOM 983 N N . ASP A 1 118 ? 2.285 -10.978 -3.241 1.00 97.75 118 ASP A N 1
ATOM 984 C CA . ASP A 1 118 ? 1.579 -12.067 -3.926 1.00 97.75 118 ASP A CA 1
ATOM 985 C C . ASP A 1 118 ? 0.573 -11.525 -4.960 1.00 97.75 118 ASP A C 1
ATOM 987 O O . ASP A 1 118 ? 0.483 -12.034 -6.075 1.00 97.75 118 ASP A O 1
ATOM 991 N N . TYR A 1 119 ? -0.156 -10.458 -4.618 1.00 97.56 119 TYR A N 1
ATOM 992 C CA . TYR A 1 119 ? -1.113 -9.819 -5.524 1.00 97.56 119 TYR A CA 1
ATOM 993 C C . TYR A 1 119 ? -0.442 -9.157 -6.736 1.00 97.56 119 TYR A C 1
ATOM 995 O O . TYR A 1 119 ? -0.928 -9.294 -7.855 1.00 97.56 119 TYR A O 1
ATOM 1003 N N . VAL A 1 120 ? 0.678 -8.455 -6.541 1.00 96.62 120 VAL A N 1
ATOM 1004 C CA . VAL A 1 120 ? 1.442 -7.828 -7.632 1.00 96.62 120 VAL A CA 1
ATOM 1005 C C . VAL A 1 120 ? 2.038 -8.890 -8.552 1.00 96.62 120 VAL A C 1
ATOM 1007 O O . VAL A 1 120 ? 1.894 -8.763 -9.765 1.00 96.62 120 VAL A O 1
ATOM 1010 N N . ASP A 1 121 ? 2.620 -9.957 -7.997 1.00 95.94 121 ASP A N 1
ATOM 1011 C CA . ASP A 1 121 ? 3.143 -11.079 -8.785 1.00 95.94 121 ASP A CA 1
ATOM 1012 C C . ASP A 1 121 ? 2.031 -11.704 -9.657 1.00 95.94 121 ASP A C 1
ATOM 1014 O O . ASP A 1 121 ? 2.253 -12.006 -10.831 1.00 95.94 121 ASP A O 1
ATOM 1018 N N . GLN A 1 122 ? 0.811 -11.839 -9.117 1.00 94.94 122 GLN A N 1
ATOM 1019 C CA . GLN A 1 122 ? -0.351 -12.317 -9.874 1.00 94.94 122 GLN A CA 1
ATOM 1020 C C . GLN A 1 122 ? -0.761 -11.346 -10.992 1.00 94.94 122 GLN A C 1
ATOM 1022 O O . GLN A 1 122 ? -0.988 -11.783 -12.117 1.00 94.94 122 GLN A O 1
ATOM 1027 N N . LEU A 1 123 ? -0.830 -10.038 -10.717 1.00 93.31 123 LEU A N 1
ATOM 1028 C CA . LEU A 1 123 ? -1.166 -9.032 -11.733 1.00 93.31 123 LEU A CA 1
ATOM 1029 C C . LEU A 1 123 ? -0.171 -9.043 -12.898 1.00 93.31 123 LEU A C 1
ATOM 1031 O O . LEU A 1 123 ? -0.577 -8.928 -14.054 1.00 93.31 123 LEU A O 1
ATOM 1035 N N . GLU A 1 124 ? 1.121 -9.179 -12.606 1.00 91.75 124 GLU A N 1
ATOM 1036 C CA . GLU A 1 124 ? 2.169 -9.257 -13.626 1.00 91.75 124 GLU A CA 1
ATOM 1037 C C . GLU A 1 124 ? 2.097 -10.554 -14.425 1.00 91.75 124 GLU A C 1
ATOM 1039 O O . GLU A 1 124 ? 2.284 -10.536 -15.643 1.00 91.75 124 GLU A O 1
ATOM 1044 N N . PHE A 1 125 ? 1.794 -11.673 -13.763 1.00 92.12 125 PHE A N 1
ATOM 1045 C CA . PHE A 1 125 ? 1.547 -12.940 -14.439 1.00 92.12 125 PHE A CA 1
ATOM 1046 C C . PHE A 1 125 ? 0.360 -12.829 -15.404 1.00 92.12 125 PHE A C 1
ATOM 1048 O O . PHE A 1 125 ? 0.509 -13.150 -16.583 1.00 92.12 125 PHE A O 1
ATOM 1055 N N . ASP A 1 126 ? -0.774 -12.298 -14.941 1.00 88.81 126 ASP A N 1
ATOM 1056 C CA . ASP A 1 126 ? -1.989 -12.134 -15.744 1.00 88.81 126 ASP A CA 1
ATOM 1057 C C . ASP A 1 126 ? -1.755 -11.187 -16.933 1.00 88.81 126 ASP A C 1
ATOM 1059 O O . ASP A 1 126 ? -2.152 -11.484 -18.061 1.00 88.81 126 ASP A O 1
ATOM 1063 N N . GLN A 1 127 ? -1.054 -10.066 -16.714 1.00 83.38 127 GLN A N 1
ATOM 1064 C CA . GLN A 1 127 ? -0.654 -9.133 -17.777 1.00 83.38 127 GLN A CA 1
ATOM 1065 C C . GLN A 1 127 ? 0.353 -9.757 -18.756 1.00 83.38 127 GLN A C 1
ATOM 1067 O O . GLN A 1 127 ? 0.325 -9.481 -19.953 1.00 83.38 127 GLN A O 1
ATOM 1072 N N . GLY A 1 128 ? 1.251 -10.613 -18.277 1.00 78.19 128 GLY A N 1
ATOM 1073 C CA . GLY A 1 128 ? 2.182 -11.349 -19.123 1.00 78.19 128 GLY A CA 1
ATOM 1074 C C . GLY A 1 128 ? 1.494 -12.417 -19.977 1.00 78.19 128 GLY A C 1
ATOM 1075 O O . GLY A 1 128 ? 1.889 -12.619 -21.127 1.00 78.19 128 GLY A O 1
ATOM 1076 N N . ASP A 1 129 ? 0.465 -13.079 -19.447 1.00 67.31 129 ASP A N 1
ATOM 1077 C CA . ASP A 1 129 ? -0.270 -14.153 -20.125 1.00 67.31 129 ASP A CA 1
ATOM 1078 C C . ASP A 1 129 ? -1.172 -13.614 -21.251 1.00 67.31 129 ASP A C 1
ATOM 1080 O O . ASP A 1 129 ? -1.154 -14.132 -22.370 1.00 67.31 129 ASP A O 1
ATOM 1084 N N . ILE A 1 130 ? -1.850 -12.475 -21.039 1.00 59.31 130 ILE A N 1
ATOM 1085 C CA . ILE A 1 130 ? -2.618 -11.799 -22.108 1.00 59.31 130 ILE A CA 1
ATOM 1086 C C . ILE A 1 130 ? -1.745 -11.399 -23.308 1.00 59.31 130 ILE A C 1
ATOM 1088 O O . ILE A 1 130 ? -2.236 -11.340 -24.434 1.00 59.31 130 ILE A O 1
ATOM 1092 N N . HIS A 1 131 ? -0.447 -11.154 -23.097 1.00 56.31 131 HIS A N 1
ATOM 1093 C CA . HIS A 1 131 ? 0.510 -10.857 -24.166 1.00 56.31 131 HIS A CA 1
ATOM 1094 C C . HIS A 1 131 ? 1.126 -12.116 -24.799 1.00 56.31 131 HIS A C 1
ATOM 1096 O O . HIS A 1 131 ? 1.724 -12.023 -25.872 1.00 56.31 131 HIS A O 1
ATOM 1102 N N . ARG A 1 132 ? 0.972 -13.292 -24.175 1.00 54.03 132 ARG A N 1
ATOM 1103 C CA . ARG A 1 132 ? 1.430 -14.592 -24.695 1.00 54.03 132 ARG A CA 1
ATOM 1104 C C . ARG A 1 132 ? 0.340 -15.415 -25.373 1.00 54.03 132 ARG A C 1
ATOM 1106 O O . ARG A 1 132 ? 0.677 -16.457 -25.931 1.00 54.03 132 ARG A O 1
ATOM 1113 N N . SER A 1 133 ? -0.915 -14.968 -25.380 1.00 45.03 133 SER A N 1
ATOM 1114 C CA . SER A 1 133 ? -2.003 -15.651 -26.087 1.00 45.03 133 SER A CA 1
ATOM 1115 C C . SER A 1 133 ? -2.321 -14.993 -27.438 1.00 45.03 133 SER A C 1
ATOM 1117 O O . SER A 1 133 ? -3.235 -14.172 -27.535 1.00 45.03 133 SER A O 1
ATOM 1119 N N . PRO A 1 134 ? -1.607 -15.333 -28.528 1.00 49.62 134 PRO A N 1
ATOM 1120 C CA . PRO A 1 134 ? -2.165 -15.214 -29.855 1.00 49.62 134 PRO A CA 1
ATOM 1121 C C . PRO A 1 134 ? -2.969 -16.501 -30.128 1.00 49.62 134 PRO A C 1
ATOM 1123 O O . PRO A 1 134 ? -2.411 -17.594 -30.138 1.00 49.62 134 PRO A O 1
ATOM 1126 N N . PHE A 1 135 ? -4.267 -16.350 -30.396 1.00 47.91 135 PHE A N 1
ATOM 1127 C CA . PHE A 1 135 ? -5.186 -17.361 -30.950 1.00 47.91 135 PHE A CA 1
ATOM 1128 C C . PHE A 1 135 ? -5.834 -18.377 -29.987 1.00 47.91 135 PHE A C 1
ATOM 1130 O O . PHE A 1 135 ? -5.210 -19.302 -29.467 1.00 47.91 135 PHE A O 1
ATOM 1137 N N . LYS A 1 136 ? -7.166 -18.283 -29.911 1.00 40.94 136 LYS A N 1
ATOM 1138 C CA . LYS A 1 136 ? -8.050 -19.406 -30.245 1.00 40.94 136 LYS A CA 1
ATOM 1139 C C . LYS A 1 136 ? -8.846 -19.034 -31.487 1.00 40.94 136 LYS A C 1
ATOM 1141 O O . LYS A 1 136 ? -9.183 -17.834 -31.601 1.00 40.94 136 LYS A O 1
#